Protein AF-A0A2V9LF03-F1 (afdb_monomer)

Nearest PDB structures (foldseek):
  6vfh-assembly1_A  TM=7.310E-01  e=3.476E-02  synthetic construct
  1na3-assembly1_A  TM=7.019E-01  e=3.476E-02  unidentified
  6y4l-assembly1_A  TM=7.994E-01  e=1.040E-01  Homo sapiens
  1na3-assembly2_B  TM=6.796E-01  e=5.657E-02  unidentified
  1hxi-assembly1_A  TM=6.621E-01  e=8.662E-02  Trypanosoma brucei

Mean predicted aligned error: 11.14 Å

Solvent-accessible surface area (backbone atoms only — not comparable to full-atom values): 5692 Å² total; per-residue (Å²): 132,87,79,94,81,74,84,84,71,69,82,71,76,79,79,87,52,73,70,58,55,52,52,49,51,50,52,48,52,52,51,51,55,47,51,53,50,54,36,54,50,46,42,71,78,39,75,82,46,61,67,49,48,54,51,48,23,52,50,28,42,77,72,68,38,50,68,59,18,46,52,54,39,49,58,50,35,74,77,40,74,83,41,58,71,52,54,50,52,48,58,73,67,50,135

pLDDT: mean 81.26, std 15.89, range [38.19, 95.44]

Foldseek 3Di:
DDDDDDPPPDPDPPDDDPVVVVVVVVVVVVVLVVLLVVLVVVCVVPVLPPVSLVVNLVSCVVVVNLVVNLVSLVVNCVVVVVPPVSVVVNVVSPD

Secondary structure (DSSP, 8-state):
-----------PPPPP-HHHHHHHHHHHHHHHHHHHHHHHHHHHH-TT-HHHHHHHHHHHHHTT-HHHHHHHHHHHHHH-TT-HHHHHHHHHH--

Sequence (95 aa):
MIGRFRGGLAPRPPVVGDATAKAFEAALRDLLGLAEREFEQCLRVAPDYEQAYLNLAQLEVALGHKDRARALLQEFHQRHPENKPVEEALRQLGP

Radius of gyration: 21.31 Å; Cα contacts (8 Å, |Δi|>4): 53; chains: 1; bounding box: 64×42×52 Å

Structure (mmCIF, N/CA/C/O backbone):
data_AF-A0A2V9LF03-F1
#
_entry.id   AF-A0A2V9LF03-F1
#
loop_
_atom_site.group_PDB
_atom_site.id
_atom_site.type_symbol
_atom_site.label_atom_id
_atom_site.label_alt_id
_atom_site.label_comp_id
_atom_site.label_asym_id
_atom_site.label_entity_id
_atom_site.label_seq_id
_atom_site.pdbx_PDB_ins_code
_atom_site.Cartn_x
_atom_site.Cartn_y
_atom_site.Cartn_z
_atom_site.occupancy
_atom_site.B_iso_or_equiv
_atom_site.auth_seq_id
_atom_site.auth_comp_id
_atom_site.auth_asym_id
_atom_site.auth_atom_id
_atom_site.pdbx_PDB_model_num
ATOM 1 N N . MET A 1 1 ? 48.312 17.059 37.037 1.00 38.19 1 MET A N 1
ATOM 2 C CA . MET A 1 1 ? 47.791 18.127 36.160 1.00 38.19 1 MET A CA 1
ATOM 3 C C . MET A 1 1 ? 46.631 17.543 35.366 1.00 38.19 1 MET A C 1
ATOM 5 O O . MET A 1 1 ? 46.864 16.528 34.735 1.00 38.19 1 MET A O 1
ATOM 9 N N . ILE A 1 2 ? 45.440 18.154 35.479 1.00 50.19 2 ILE A N 1
ATOM 10 C CA . ILE A 1 2 ? 44.268 18.132 34.567 1.00 50.19 2 ILE A CA 1
ATOM 11 C C . ILE A 1 2 ? 43.792 16.758 34.027 1.00 50.19 2 ILE A C 1
ATOM 13 O O . ILE A 1 2 ? 44.507 16.052 33.346 1.00 50.19 2 ILE A O 1
ATOM 17 N N . GLY A 1 3 ? 42.573 16.277 34.249 1.00 41.75 3 GLY A N 1
ATOM 18 C CA . GLY A 1 3 ? 41.311 16.995 34.379 1.00 41.75 3 GLY A CA 1
ATOM 19 C C . GLY A 1 3 ? 40.288 16.322 33.458 1.00 41.75 3 GLY A C 1
ATOM 20 O O . GLY A 1 3 ? 40.260 16.570 32.261 1.00 41.75 3 GLY A O 1
ATOM 21 N N . ARG A 1 4 ? 39.489 15.431 34.048 1.00 55.53 4 ARG A N 1
ATOM 22 C CA . ARG A 1 4 ? 38.212 14.858 33.587 1.00 55.53 4 ARG A CA 1
ATOM 23 C C . ARG A 1 4 ? 37.508 15.644 32.460 1.00 55.53 4 ARG A C 1
ATOM 25 O O . ARG A 1 4 ? 36.990 16.728 32.693 1.00 55.53 4 ARG A O 1
ATOM 32 N N . PHE A 1 5 ? 37.413 15.025 31.285 1.00 45.47 5 PHE A N 1
ATOM 33 C CA . PHE A 1 5 ? 36.608 15.403 30.112 1.00 45.47 5 PHE A CA 1
ATOM 34 C C . PHE A 1 5 ? 36.289 14.079 29.392 1.00 45.47 5 PHE A C 1
ATOM 36 O O . PHE A 1 5 ? 37.188 13.272 29.212 1.00 45.47 5 PHE A O 1
ATOM 43 N N . ARG A 1 6 ? 35.081 13.715 28.972 1.00 51.81 6 ARG A N 1
ATOM 44 C CA . ARG A 1 6 ? 33.781 14.378 28.888 1.00 51.81 6 ARG A CA 1
ATOM 45 C C . ARG A 1 6 ? 32.775 13.222 28.796 1.00 51.81 6 ARG A C 1
ATOM 47 O O . ARG A 1 6 ? 33.017 12.276 28.050 1.00 51.81 6 ARG A O 1
ATOM 54 N N . GLY A 1 7 ? 31.687 13.270 29.564 1.00 46.84 7 GLY A N 1
ATOM 55 C CA . GLY A 1 7 ? 30.614 12.288 29.440 1.00 46.84 7 GLY A CA 1
ATOM 56 C C . GLY A 1 7 ? 30.126 12.246 27.995 1.00 46.84 7 GLY A C 1
ATOM 57 O O . GLY A 1 7 ? 29.788 13.290 27.435 1.00 46.84 7 GLY A O 1
ATOM 58 N N . GLY A 1 8 ? 30.123 11.053 27.402 1.00 48.62 8 GLY A N 1
ATOM 59 C CA . GLY A 1 8 ? 29.430 10.775 26.154 1.00 48.62 8 GLY A CA 1
ATOM 60 C C . GLY A 1 8 ? 27.931 10.915 26.383 1.00 48.62 8 GLY A C 1
ATOM 61 O O . GLY A 1 8 ? 27.225 9.930 26.560 1.00 48.62 8 GLY A O 1
ATOM 62 N N . LEU A 1 9 ? 27.448 12.156 26.432 1.00 53.09 9 LEU A N 1
ATOM 63 C CA . LEU A 1 9 ? 26.064 12.441 26.113 1.00 53.09 9 LEU A CA 1
ATOM 64 C C . LEU A 1 9 ? 25.923 12.095 24.635 1.00 53.09 9 LEU A C 1
ATOM 66 O O . LEU A 1 9 ? 26.403 12.830 23.771 1.00 53.09 9 LEU A O 1
ATOM 70 N N . ALA A 1 10 ? 25.282 10.958 24.363 1.00 58.72 10 ALA A N 1
ATOM 71 C CA . ALA A 1 10 ? 24.593 10.756 23.100 1.00 58.72 10 ALA A CA 1
ATOM 72 C C . ALA A 1 10 ? 23.856 12.061 22.740 1.00 58.72 10 ALA A C 1
ATOM 74 O O . ALA A 1 10 ? 23.347 12.722 23.659 1.00 58.72 10 ALA A O 1
ATOM 75 N N . PRO A 1 11 ? 23.828 12.474 21.460 1.00 54.72 11 PRO A N 1
ATOM 76 C CA . PRO A 1 11 ? 23.109 13.676 21.069 1.00 54.72 11 PRO A CA 1
ATOM 77 C C . PRO A 1 11 ? 21.686 13.559 21.611 1.00 54.72 11 PRO A C 1
ATOM 79 O O . PRO A 1 11 ? 20.938 12.659 21.232 1.00 54.72 11 PRO A O 1
ATOM 82 N N . ARG A 1 12 ? 21.332 14.428 22.567 1.00 54.97 12 ARG A N 1
ATOM 83 C CA . ARG A 1 12 ? 19.940 14.554 22.988 1.00 54.97 12 ARG A CA 1
ATOM 84 C C . ARG A 1 12 ? 19.160 14.903 21.720 1.00 54.97 12 ARG A C 1
ATOM 86 O O . ARG A 1 12 ? 19.565 15.865 21.061 1.00 54.97 12 ARG A O 1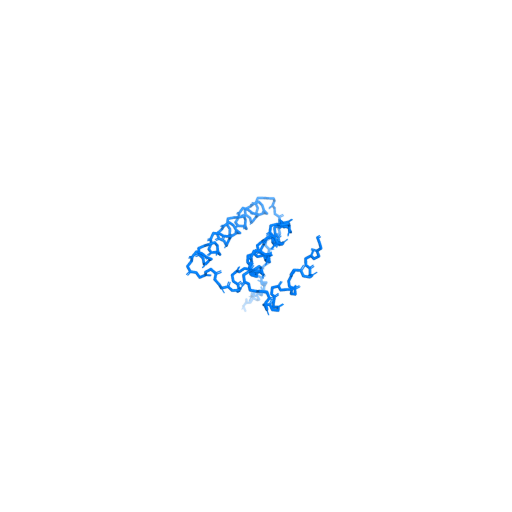
ATOM 93 N N . PRO A 1 13 ? 18.093 14.165 21.360 1.00 56.41 13 PRO A N 1
ATOM 94 C CA . PRO A 1 13 ? 17.216 14.628 20.297 1.00 56.41 13 PRO A CA 1
ATOM 95 C C . PRO A 1 13 ? 16.780 16.055 20.669 1.00 56.41 13 PRO A C 1
ATOM 97 O O . PRO A 1 13 ? 16.433 16.285 21.835 1.00 56.41 13 PRO A O 1
ATOM 100 N N . PRO A 1 14 ? 16.910 17.034 19.755 1.00 56.31 14 PRO A N 1
ATOM 101 C CA . PRO A 1 14 ? 16.592 18.418 20.068 1.00 56.31 14 PRO A CA 1
ATOM 102 C C . PRO A 1 14 ? 15.151 18.492 20.575 1.00 56.31 14 PRO A C 1
ATOM 104 O O . PRO A 1 14 ? 14.231 17.956 19.957 1.00 56.31 14 PRO A O 1
ATOM 107 N N . VAL A 1 15 ? 14.985 19.108 21.746 1.00 59.00 15 VAL A N 1
ATOM 108 C CA . VAL A 1 15 ? 13.679 19.306 22.375 1.00 59.00 15 VAL A CA 1
ATOM 109 C C . VAL A 1 15 ? 12.868 20.240 21.474 1.00 59.00 15 VAL A C 1
ATOM 111 O O . VAL A 1 15 ? 13.375 21.256 21.001 1.00 59.00 15 VAL A O 1
ATOM 114 N N . VAL A 1 16 ? 11.645 19.809 21.192 1.00 55.34 16 VAL A N 1
ATOM 115 C CA . VAL A 1 16 ? 10.747 20.243 20.118 1.00 55.34 16 VAL A CA 1
ATOM 116 C C . VAL A 1 16 ? 10.440 21.745 20.171 1.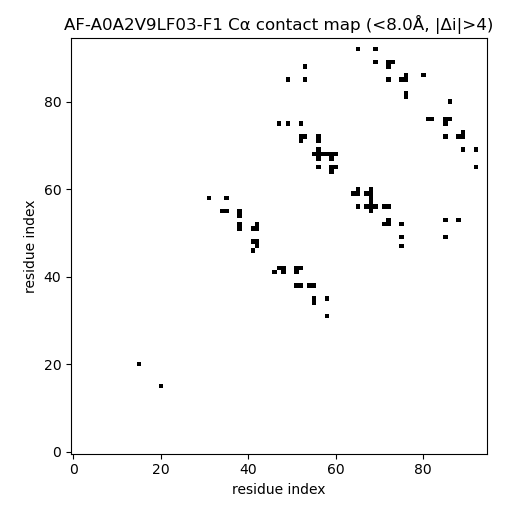00 55.34 16 VAL A C 1
ATOM 118 O O . VAL A 1 16 ? 10.044 22.262 21.212 1.00 55.34 16 VAL A O 1
ATOM 121 N N . GLY A 1 17 ? 10.574 22.423 19.029 1.00 54.44 17 GLY A N 1
ATOM 122 C CA . GLY A 1 17 ? 9.963 23.726 18.759 1.00 54.44 17 GLY A CA 1
ATOM 123 C C . GLY A 1 17 ? 9.164 23.648 17.455 1.00 54.44 17 GLY A C 1
ATOM 124 O O . GLY A 1 17 ? 9.564 22.939 16.534 1.00 54.44 17 GLY A O 1
ATOM 125 N N . ASP A 1 18 ? 8.046 24.366 17.364 1.00 57.94 18 ASP A N 1
ATOM 126 C CA . ASP A 1 18 ? 7.026 24.235 16.302 1.00 57.94 18 ASP A CA 1
ATOM 127 C C . ASP A 1 18 ? 7.569 24.273 14.856 1.00 57.94 18 ASP A C 1
ATOM 129 O O . ASP A 1 18 ? 7.010 23.656 13.948 1.00 57.94 18 ASP A O 1
ATOM 133 N N . ALA A 1 19 ? 8.697 24.951 14.626 1.00 58.00 19 ALA A N 1
ATOM 134 C CA . ALA A 1 19 ? 9.335 25.047 13.314 1.00 58.00 19 ALA A CA 1
ATOM 135 C C . ALA A 1 19 ? 9.930 23.715 12.811 1.00 58.00 19 ALA A C 1
ATOM 137 O O . ALA A 1 19 ? 9.884 23.449 11.609 1.00 58.00 19 ALA A O 1
ATOM 138 N N . THR A 1 20 ? 10.463 22.861 13.695 1.00 61.94 20 THR A N 1
ATOM 139 C CA . THR A 1 20 ? 10.998 21.546 13.297 1.00 61.94 20 THR A CA 1
ATOM 140 C C . THR A 1 20 ? 9.898 20.506 13.133 1.00 61.94 20 THR A C 1
ATOM 142 O O . THR A 1 20 ? 10.012 19.671 12.242 1.00 61.94 20 THR A O 1
ATOM 145 N N . ALA A 1 21 ? 8.812 20.592 13.908 1.00 66.31 21 ALA A N 1
ATOM 146 C CA . ALA A 1 21 ? 7.629 19.753 13.709 1.00 66.31 21 ALA A CA 1
ATOM 147 C C . ALA A 1 21 ? 7.007 20.001 12.326 1.00 66.31 21 ALA A C 1
ATOM 149 O O . ALA A 1 21 ? 6.807 19.059 11.567 1.00 66.31 21 ALA A O 1
ATOM 150 N N . LYS A 1 22 ? 6.833 21.271 11.937 1.00 72.31 22 LYS A N 1
ATOM 151 C CA . LYS A 1 22 ? 6.315 21.630 10.610 1.00 72.31 22 LYS A CA 1
ATOM 152 C C . LYS A 1 22 ? 7.250 21.220 9.466 1.00 72.31 22 LYS A C 1
ATOM 154 O O . LYS A 1 22 ? 6.785 20.770 8.423 1.00 72.31 22 LYS A O 1
ATOM 159 N N . ALA A 1 23 ? 8.566 21.371 9.639 1.00 76.25 23 ALA A N 1
ATOM 160 C CA . ALA A 1 23 ? 9.543 20.926 8.642 1.00 76.25 23 ALA A CA 1
ATOM 161 C C . ALA A 1 23 ? 9.548 19.395 8.486 1.00 76.25 23 ALA A C 1
ATOM 163 O O . ALA A 1 23 ? 9.643 18.887 7.371 1.00 76.25 23 ALA A O 1
ATOM 164 N N . PHE A 1 24 ? 9.400 18.666 9.594 1.00 76.62 24 PHE A N 1
ATOM 165 C CA . PHE A 1 24 ? 9.276 17.212 9.595 1.00 76.62 24 PHE A CA 1
ATOM 166 C C . PHE A 1 24 ? 7.964 16.749 8.947 1.00 76.62 24 PHE A C 1
ATOM 168 O O . PHE A 1 24 ? 7.990 15.860 8.103 1.00 76.62 24 PHE A O 1
ATOM 175 N N . GLU A 1 25 ? 6.834 17.391 9.253 1.00 77.25 25 GLU A N 1
ATOM 176 C CA . GLU A 1 25 ? 5.544 17.132 8.597 1.00 77.25 25 GLU A CA 1
ATOM 177 C C . GLU A 1 25 ? 5.597 17.384 7.088 1.00 77.25 25 GLU A C 1
ATOM 179 O O . GLU A 1 25 ? 5.084 16.579 6.314 1.00 77.25 25 GLU A O 1
ATOM 184 N N . ALA A 1 26 ? 6.235 18.475 6.655 1.00 74.50 26 ALA A N 1
ATOM 185 C CA . ALA A 1 26 ? 6.408 18.774 5.237 1.00 74.50 26 ALA A CA 1
ATOM 186 C C . ALA A 1 26 ? 7.261 17.705 4.537 1.00 74.50 26 ALA A C 1
ATOM 188 O O . ALA A 1 26 ? 6.862 17.197 3.492 1.00 74.50 26 ALA A O 1
ATOM 189 N N . ALA A 1 27 ? 8.382 17.306 5.146 1.00 79.56 27 ALA A N 1
ATOM 190 C CA . ALA A 1 27 ? 9.237 16.249 4.612 1.00 79.56 27 ALA A CA 1
ATOM 191 C C . ALA A 1 27 ? 8.506 14.900 4.534 1.00 79.56 27 ALA A C 1
ATOM 193 O O . ALA A 1 27 ? 8.631 14.191 3.538 1.00 79.56 27 ALA A O 1
ATOM 194 N N . LEU A 1 28 ? 7.708 14.555 5.550 1.00 82.25 28 LEU A N 1
ATOM 195 C CA . LEU A 1 28 ? 6.864 13.364 5.512 1.00 82.25 28 LEU A CA 1
ATOM 196 C C . LEU A 1 28 ? 5.848 13.449 4.376 1.00 82.25 28 LEU A C 1
ATOM 198 O O . LEU A 1 28 ? 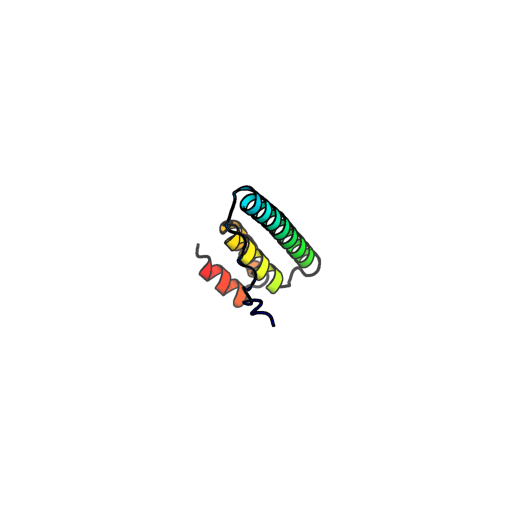5.710 12.495 3.623 1.00 82.25 28 LEU A O 1
ATOM 202 N N . ARG A 1 29 ? 5.177 14.590 4.204 1.00 80.88 29 ARG A N 1
ATOM 203 C CA . ARG A 1 29 ? 4.193 14.773 3.132 1.00 80.88 29 ARG A CA 1
ATOM 204 C C . ARG A 1 29 ? 4.809 14.581 1.746 1.00 80.88 29 ARG A C 1
ATOM 206 O O . ARG A 1 29 ? 4.215 13.899 0.914 1.00 80.88 29 ARG A O 1
ATOM 213 N N . ASP A 1 30 ? 6.001 15.128 1.525 1.00 83.81 30 ASP A N 1
ATOM 214 C CA . ASP A 1 30 ? 6.733 14.960 0.268 1.00 83.81 30 ASP A CA 1
ATOM 215 C C . ASP A 1 30 ? 7.156 13.500 0.048 1.00 83.81 30 ASP A C 1
ATOM 217 O O . ASP A 1 30 ? 6.976 12.964 -1.046 1.00 83.81 30 ASP A O 1
ATOM 221 N N . LEU A 1 31 ? 7.654 12.820 1.087 1.00 82.25 31 LEU A N 1
ATOM 222 C CA . LEU A 1 31 ? 8.031 11.403 1.014 1.00 82.25 31 LEU A CA 1
ATOM 223 C C . LEU A 1 31 ? 6.830 10.494 0.720 1.00 82.25 31 LEU A C 1
ATOM 225 O O . LEU A 1 31 ? 6.951 9.561 -0.071 1.00 82.25 31 LEU A O 1
ATOM 229 N N . LEU A 1 32 ? 5.675 10.775 1.324 1.00 83.75 32 LEU A N 1
ATOM 230 C CA . LEU A 1 32 ? 4.439 10.018 1.111 1.00 83.75 32 LEU A CA 1
ATOM 231 C C . LEU A 1 32 ? 3.938 10.200 -0.330 1.00 83.75 32 LEU A C 1
ATOM 233 O O . LEU A 1 32 ? 3.592 9.219 -0.983 1.00 83.75 32 LEU A O 1
ATOM 237 N N . GLY A 1 33 ? 3.995 11.427 -0.861 1.00 84.06 33 GLY A N 1
ATOM 238 C CA . GLY A 1 33 ? 3.645 11.702 -2.257 1.00 84.06 33 GLY A CA 1
ATOM 239 C C . GLY A 1 33 ? 4.611 11.072 -3.267 1.00 84.06 33 GLY A C 1
ATOM 240 O O . GLY A 1 33 ? 4.194 10.673 -4.353 1.00 84.06 33 GLY A O 1
ATOM 241 N N . LEU A 1 34 ? 5.898 10.950 -2.928 1.00 85.25 34 LEU A N 1
ATOM 242 C CA . LEU A 1 34 ? 6.855 10.192 -3.737 1.00 85.25 34 LEU A CA 1
ATOM 243 C C . LEU A 1 34 ? 6.537 8.695 -3.712 1.00 85.25 34 LEU A C 1
ATOM 245 O O . LEU A 1 34 ? 6.513 8.074 -4.769 1.00 85.25 34 LEU A O 1
ATOM 249 N N . ALA A 1 35 ? 6.249 8.129 -2.538 1.00 83.62 35 ALA A N 1
ATOM 250 C CA . ALA A 1 35 ? 5.914 6.715 -2.405 1.00 83.62 35 ALA A CA 1
ATOM 251 C C . ALA A 1 35 ? 4.665 6.341 -3.221 1.00 83.62 35 ALA A C 1
ATOM 253 O O . ALA A 1 35 ? 4.709 5.368 -3.968 1.00 83.62 35 ALA A O 1
ATOM 254 N N . GLU A 1 36 ? 3.595 7.140 -3.144 1.00 82.31 36 GLU A N 1
ATOM 255 C CA . GLU A 1 36 ? 2.379 6.951 -3.952 1.00 82.31 36 GLU A CA 1
ATOM 256 C C . GLU A 1 36 ? 2.722 6.900 -5.449 1.00 82.31 36 GLU A C 1
ATOM 258 O O . GLU A 1 36 ? 2.408 5.923 -6.128 1.00 82.31 36 GLU A O 1
ATOM 263 N N . ARG A 1 37 ? 3.482 7.887 -5.944 1.00 87.44 37 ARG A N 1
ATOM 264 C CA . ARG A 1 37 ? 3.903 7.943 -7.352 1.00 87.44 37 ARG A CA 1
ATOM 265 C C . ARG A 1 37 ? 4.741 6.743 -7.764 1.00 87.44 37 ARG A C 1
ATOM 267 O O . ARG A 1 37 ? 4.506 6.205 -8.840 1.00 87.44 37 ARG A O 1
ATOM 274 N N . GLU A 1 38 ? 5.722 6.341 -6.959 1.00 85.94 38 GLU A N 1
ATOM 275 C CA . GLU A 1 38 ? 6.588 5.193 -7.258 1.00 85.94 38 GLU A CA 1
ATOM 276 C C . GLU A 1 38 ? 5.782 3.893 -7.340 1.00 85.94 38 GLU A C 1
ATOM 278 O O . GLU A 1 38 ? 5.967 3.107 -8.274 1.00 85.94 38 GLU A O 1
ATOM 283 N N . PHE A 1 39 ? 4.826 3.690 -6.428 1.00 85.69 39 PHE A N 1
ATOM 284 C CA . PHE A 1 39 ? 3.928 2.543 -6.506 1.00 85.69 39 PHE A CA 1
ATOM 285 C C . PHE A 1 39 ? 3.037 2.611 -7.743 1.00 85.69 39 PHE A C 1
ATOM 287 O O . PHE A 1 39 ? 2.958 1.623 -8.465 1.00 85.69 39 PHE A O 1
ATOM 294 N N . GLU A 1 40 ? 2.456 3.764 -8.079 1.00 84.00 40 GLU A N 1
ATOM 295 C CA . GLU A 1 40 ? 1.710 3.931 -9.333 1.00 84.00 40 GLU A CA 1
ATOM 296 C C . GLU A 1 40 ? 2.570 3.615 -10.567 1.00 84.00 40 GLU A C 1
ATOM 298 O O . GLU A 1 40 ? 2.100 2.976 -11.511 1.00 84.00 40 GLU A O 1
ATOM 303 N N . GLN A 1 41 ? 3.850 4.010 -10.581 1.00 88.12 41 GLN A N 1
ATOM 304 C CA . GLN A 1 41 ? 4.753 3.634 -11.670 1.00 88.12 41 GLN A CA 1
ATOM 305 C C . GLN A 1 41 ? 4.960 2.124 -11.726 1.00 88.12 41 GLN A C 1
ATOM 307 O O . GLN A 1 41 ? 4.901 1.544 -12.811 1.00 88.12 41 GLN A O 1
ATOM 312 N N . CYS A 1 42 ? 5.169 1.499 -10.568 1.00 86.31 42 CYS A N 1
ATOM 313 C CA . CYS A 1 42 ? 5.321 0.058 -10.449 1.00 86.31 42 CYS A CA 1
ATOM 314 C C . CYS A 1 42 ? 4.093 -0.666 -11.010 1.00 86.31 42 CYS A C 1
ATOM 316 O O . CYS A 1 42 ? 4.247 -1.573 -11.821 1.00 86.31 42 CYS A O 1
ATOM 318 N N . LEU A 1 43 ? 2.887 -0.191 -10.691 1.00 85.56 43 LEU A N 1
ATOM 319 C CA . LEU A 1 43 ? 1.634 -0.747 -11.200 1.00 85.56 43 LEU A CA 1
ATOM 320 C C . LEU A 1 43 ? 1.463 -0.572 -12.715 1.00 85.56 43 LEU A C 1
ATOM 322 O O . LEU A 1 43 ? 0.881 -1.434 -13.367 1.00 85.56 43 LEU A O 1
ATOM 326 N N . ARG A 1 44 ? 2.004 0.497 -13.312 1.00 87.88 44 ARG A N 1
ATOM 327 C CA . ARG A 1 44 ? 2.008 0.654 -14.780 1.00 87.88 44 ARG A CA 1
ATOM 328 C C . ARG A 1 44 ? 2.943 -0.330 -15.478 1.00 87.88 44 ARG A C 1
ATOM 330 O O . ARG A 1 44 ? 2.637 -0.768 -16.582 1.00 87.88 44 ARG A O 1
ATOM 337 N N . VAL A 1 45 ? 4.092 -0.632 -14.874 1.00 89.94 45 VAL A N 1
ATOM 338 C CA . VAL A 1 45 ? 5.101 -1.536 -15.456 1.00 89.94 45 VAL A CA 1
ATOM 339 C C . VAL A 1 45 ? 4.752 -3.001 -15.186 1.00 89.94 45 VAL A C 1
ATOM 341 O O . VAL A 1 45 ? 4.948 -3.852 -16.050 1.00 89.94 45 VAL A O 1
ATOM 344 N N . ALA A 1 46 ? 4.224 -3.290 -14.000 1.00 85.69 46 ALA A N 1
ATOM 345 C CA . ALA A 1 46 ? 3.880 -4.618 -13.522 1.00 85.69 46 ALA A CA 1
ATOM 346 C C . ALA A 1 46 ? 2.477 -4.595 -12.878 1.00 85.69 46 ALA A C 1
ATOM 348 O O . ALA A 1 46 ? 2.352 -4.591 -11.651 1.00 85.69 46 ALA A O 1
ATOM 349 N N . PRO A 1 47 ? 1.405 -4.598 -13.692 1.00 86.31 47 PRO A N 1
ATOM 350 C CA . PRO A 1 47 ? 0.024 -4.490 -13.208 1.00 86.31 47 PRO A CA 1
ATOM 351 C C . PRO A 1 47 ? -0.447 -5.689 -12.377 1.00 86.31 47 PRO A C 1
ATOM 353 O O . PRO A 1 47 ? -1.470 -5.591 -11.702 1.00 86.31 47 PRO A O 1
ATOM 356 N N . ASP A 1 48 ? 0.296 -6.796 -12.395 1.00 87.75 48 ASP A N 1
ATOM 357 C CA . ASP A 1 48 ? 0.019 -8.005 -11.611 1.00 87.75 48 ASP A CA 1
ATOM 358 C C . ASP A 1 48 ? 0.960 -8.158 -10.404 1.00 87.75 48 ASP A C 1
ATOM 360 O O . ASP A 1 48 ? 1.023 -9.212 -9.771 1.00 87.75 48 ASP A O 1
ATOM 364 N N . TYR A 1 49 ? 1.710 -7.108 -10.056 1.00 90.69 49 TYR A N 1
ATOM 365 C CA . TYR A 1 49 ? 2.619 -7.147 -8.918 1.00 90.69 49 TYR A CA 1
ATOM 366 C C . TYR A 1 49 ? 1.888 -6.905 -7.591 1.00 90.69 49 TYR A C 1
ATOM 368 O O . TYR A 1 49 ? 1.764 -5.779 -7.111 1.00 90.69 49 TYR A O 1
ATOM 376 N N . GLU A 1 50 ? 1.444 -8.003 -6.978 1.00 92.25 50 GLU A N 1
ATOM 377 C CA . GLU A 1 50 ? 0.722 -8.057 -5.696 1.00 92.25 50 GLU A CA 1
ATOM 378 C C . GLU A 1 50 ? 1.321 -7.145 -4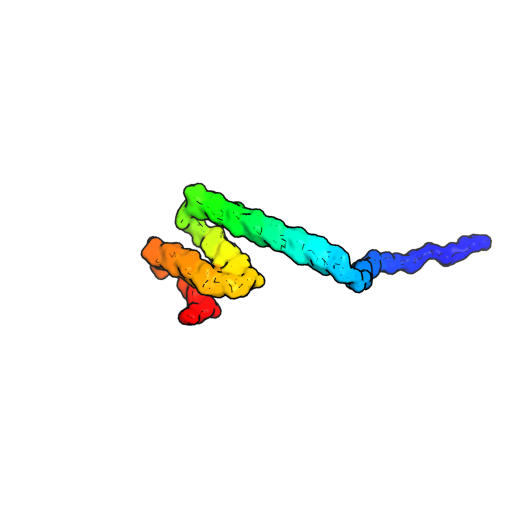.610 1.00 92.25 50 GLU A C 1
ATOM 380 O O . GLU A 1 50 ? 0.607 -6.374 -3.965 1.00 92.25 50 GLU A O 1
ATOM 385 N N . GLN A 1 51 ? 2.642 -7.197 -4.412 1.00 90.00 51 GLN A N 1
ATOM 386 C CA . GLN A 1 51 ? 3.295 -6.464 -3.326 1.00 90.00 51 GLN A CA 1
ATOM 387 C C . GLN A 1 51 ? 3.180 -4.943 -3.481 1.00 90.00 51 GLN A C 1
ATOM 389 O O . GLN A 1 51 ? 3.096 -4.246 -2.472 1.00 90.00 51 GLN A O 1
ATOM 394 N N . ALA A 1 52 ? 3.138 -4.409 -4.707 1.00 90.56 52 ALA A N 1
ATOM 395 C CA . ALA A 1 52 ? 2.912 -2.977 -4.904 1.00 90.56 52 ALA A CA 1
ATOM 396 C C . ALA A 1 52 ? 1.502 -2.561 -4.470 1.00 90.56 52 ALA A C 1
ATOM 398 O O . ALA A 1 52 ? 1.362 -1.532 -3.812 1.00 90.56 52 ALA A O 1
ATOM 399 N N . TYR A 1 53 ? 0.481 -3.379 -4.747 1.00 93.19 53 TYR A N 1
ATOM 400 C CA . TYR A 1 53 ? -0.883 -3.123 -4.274 1.00 93.19 53 TYR A CA 1
ATOM 401 C C . TYR A 1 53 ? -0.977 -3.167 -2.748 1.00 93.19 53 TYR A C 1
ATOM 403 O O . TYR A 1 53 ? -1.561 -2.269 -2.145 1.00 93.19 53 TYR A O 1
ATOM 411 N N . LEU A 1 54 ? -0.368 -4.171 -2.108 1.00 93.88 54 LEU A N 1
ATOM 412 C CA . LEU A 1 54 ? -0.356 -4.287 -0.645 1.00 93.88 54 LEU A CA 1
ATOM 413 C C . LEU A 1 54 ? 0.370 -3.116 0.024 1.00 93.88 54 LEU A C 1
ATOM 415 O O . LEU A 1 54 ? -0.120 -2.578 1.017 1.00 93.88 54 LEU A O 1
ATOM 419 N N . ASN A 1 55 ? 1.516 -2.706 -0.519 1.00 91.88 55 ASN A N 1
ATOM 420 C CA . ASN A 1 55 ? 2.302 -1.608 0.038 1.00 91.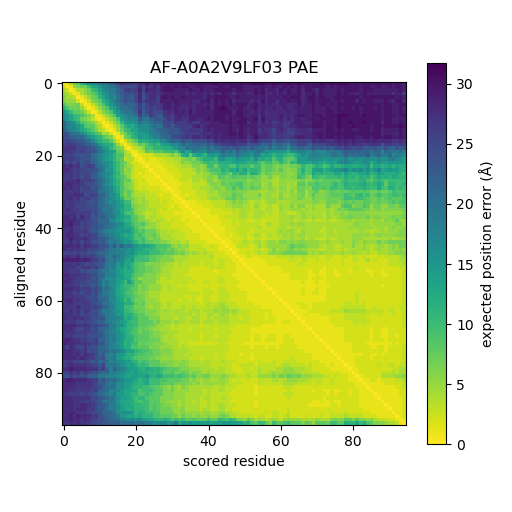88 55 ASN A CA 1
ATOM 421 C C . ASN A 1 55 ? 1.607 -0.255 -0.156 1.00 91.88 55 ASN A C 1
ATOM 423 O O . ASN A 1 55 ? 1.572 0.547 0.777 1.00 91.88 55 ASN A O 1
ATOM 427 N N . LEU A 1 56 ? 1.003 -0.017 -1.324 1.00 92.38 56 LEU A N 1
ATOM 428 C CA . LEU A 1 56 ? 0.232 1.199 -1.571 1.00 92.38 56 LEU A CA 1
ATOM 429 C C . LEU A 1 56 ? -1.025 1.250 -0.692 1.00 92.38 56 LEU A C 1
ATOM 431 O O . LEU A 1 56 ? -1.323 2.282 -0.103 1.00 92.38 56 LEU A O 1
ATOM 435 N N . ALA A 1 57 ? -1.721 0.127 -0.510 1.00 93.62 57 ALA A N 1
ATOM 436 C CA . ALA A 1 57 ? -2.859 0.061 0.400 1.00 93.62 57 ALA A CA 1
ATOM 437 C C . ALA A 1 57 ? -2.458 0.339 1.859 1.00 93.62 57 ALA A C 1
ATOM 439 O O . ALA A 1 57 ? -3.151 1.077 2.555 1.00 93.62 57 ALA A O 1
ATOM 440 N N . GLN A 1 58 ? -1.325 -0.194 2.329 1.00 92.00 58 GLN A N 1
ATOM 441 C CA . GLN A 1 58 ? -0.803 0.115 3.667 1.00 92.00 58 GLN A CA 1
ATOM 442 C C . GLN A 1 58 ? -0.449 1.598 3.822 1.00 92.00 58 GLN A C 1
ATOM 444 O O . GLN A 1 58 ? -0.742 2.191 4.862 1.00 92.00 58 GLN A O 1
ATOM 449 N N . LEU A 1 59 ? 0.140 2.204 2.789 1.00 91.38 59 LEU A N 1
ATOM 450 C CA . LEU A 1 59 ? 0.424 3.635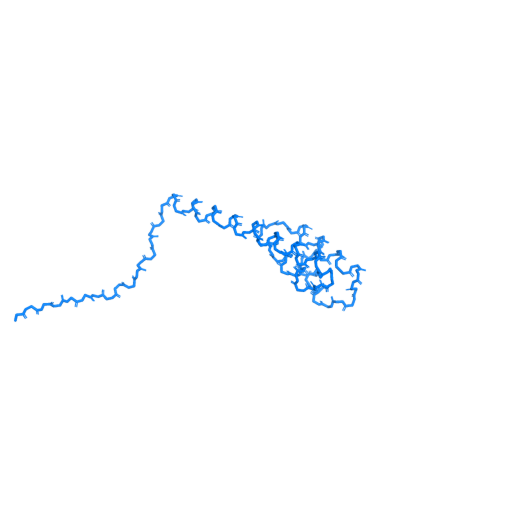 2.750 1.00 91.38 59 LEU A CA 1
ATOM 451 C C . LEU A 1 59 ? -0.867 4.461 2.861 1.00 91.38 59 LEU A C 1
ATOM 453 O O . LEU A 1 59 ? -0.959 5.335 3.720 1.00 91.38 59 LEU A O 1
ATOM 457 N N . GLU A 1 60 ? -1.889 4.139 2.066 1.00 91.88 60 GLU A N 1
ATOM 458 C CA . GLU A 1 60 ? -3.196 4.807 2.112 1.00 91.88 60 GLU A CA 1
ATOM 459 C C . GLU A 1 60 ? -3.870 4.662 3.488 1.00 91.88 60 GLU A C 1
ATOM 461 O O . GLU A 1 60 ? -4.441 5.622 4.004 1.00 91.88 60 GLU A O 1
ATOM 466 N N . VAL A 1 61 ? -3.753 3.502 4.144 1.00 92.25 61 VAL A N 1
ATOM 467 C CA . VAL A 1 61 ? -4.232 3.320 5.527 1.00 92.25 61 VAL A CA 1
ATOM 468 C C . VAL A 1 61 ? -3.483 4.224 6.500 1.00 92.25 61 VAL A C 1
ATOM 470 O O . VAL A 1 61 ? -4.118 4.860 7.341 1.00 92.25 61 VAL A O 1
ATOM 473 N N . ALA A 1 62 ? -2.155 4.313 6.390 1.00 87.56 62 ALA A N 1
ATOM 474 C CA . ALA A 1 62 ? -1.342 5.182 7.242 1.00 87.56 62 ALA A CA 1
ATOM 475 C C . ALA A 1 62 ? -1.677 6.672 7.045 1.00 87.56 62 ALA A C 1
ATOM 477 O O . ALA A 1 62 ? -1.572 7.460 7.984 1.00 87.56 62 ALA A O 1
ATOM 478 N N . LEU A 1 63 ? -2.134 7.041 5.846 1.00 86.62 63 LEU A N 1
ATOM 479 C CA . LEU A 1 63 ? -2.645 8.370 5.501 1.00 86.62 63 LEU A CA 1
ATOM 480 C C . LEU A 1 63 ? -4.094 8.616 5.962 1.00 86.62 63 LEU A C 1
ATOM 482 O O . LEU A 1 63 ? -4.591 9.735 5.857 1.00 86.62 63 LEU A O 1
ATOM 486 N N . GLY A 1 64 ? -4.781 7.594 6.480 1.00 90.38 64 GLY A N 1
ATOM 487 C CA . GLY A 1 64 ? -6.191 7.658 6.873 1.00 90.38 64 GLY A CA 1
ATOM 488 C C . GLY A 1 64 ? -7.176 7.476 5.713 1.00 90.38 64 GLY A C 1
ATOM 489 O O . GLY A 1 64 ? -8.387 7.519 5.921 1.00 90.38 64 GLY A O 1
ATOM 490 N N . HIS A 1 65 ? -6.694 7.216 4.499 1.00 93.00 65 HIS A N 1
ATOM 491 C CA . HIS A 1 65 ? -7.497 6.988 3.297 1.00 93.00 65 HIS A CA 1
ATOM 492 C C . HIS A 1 65 ? -7.908 5.517 3.152 1.00 93.00 65 HIS A C 1
ATOM 494 O O . HIS A 1 65 ? -7.656 4.852 2.144 1.00 93.00 65 HIS A O 1
ATOM 500 N N . LYS A 1 66 ? -8.572 4.985 4.176 1.00 93.50 66 LYS A N 1
ATOM 501 C CA . LYS A 1 66 ? -8.940 3.566 4.235 1.00 93.50 66 LYS A CA 1
ATOM 502 C C . LYS A 1 66 ? -9.799 3.110 3.043 1.00 93.50 66 LYS A C 1
ATOM 504 O O . LYS A 1 66 ? -9.612 2.001 2.544 1.00 93.50 66 LYS A O 1
ATOM 509 N N . ASP A 1 67 ? -10.675 3.982 2.546 1.00 94.06 67 ASP A N 1
ATOM 510 C CA . ASP A 1 67 ? -11.530 3.703 1.385 1.00 94.06 67 ASP A CA 1
ATOM 511 C C . ASP A 1 67 ? -10.716 3.520 0.098 1.00 94.06 67 ASP A C 1
ATOM 513 O O . ASP A 1 67 ? -10.987 2.612 -0.690 1.00 94.06 67 ASP A O 1
ATOM 517 N N . ARG A 1 68 ? -9.669 4.337 -0.097 1.00 93.19 68 ARG A N 1
ATOM 518 C CA . ARG A 1 68 ? -8.755 4.204 -1.241 1.00 93.19 68 ARG A CA 1
ATOM 519 C C . ARG A 1 68 ? -7.950 2.916 -1.159 1.00 93.19 68 ARG A C 1
ATOM 521 O O . ARG A 1 68 ? -7.869 2.196 -2.152 1.00 93.19 68 ARG A O 1
ATOM 528 N N . ALA A 1 69 ? -7.423 2.594 0.024 1.00 95.00 69 ALA A N 1
ATOM 529 C CA . ALA A 1 69 ? -6.712 1.339 0.260 1.00 95.00 69 ALA A CA 1
ATOM 530 C C . ALA A 1 69 ? -7.573 0.125 -0.122 1.00 95.00 69 ALA A C 1
ATOM 532 O O . ALA A 1 69 ? -7.116 -0.787 -0.811 1.00 95.00 69 ALA A O 1
ATOM 533 N N . ARG A 1 70 ? -8.850 0.139 0.281 1.00 95.44 70 ARG A N 1
ATOM 534 C CA . ARG A 1 70 ? -9.811 -0.918 -0.041 1.00 95.44 70 ARG A CA 1
ATOM 535 C C . ARG A 1 70 ? -10.087 -0.996 -1.540 1.00 95.44 70 ARG A C 1
ATOM 537 O O . ARG A 1 70 ? -10.045 -2.094 -2.084 1.00 95.44 70 ARG A O 1
ATOM 544 N N . ALA A 1 71 ? -10.321 0.134 -2.207 1.00 94.44 71 ALA A N 1
ATOM 545 C CA . ALA A 1 71 ? -10.578 0.170 -3.647 1.00 94.44 71 ALA A CA 1
ATOM 546 C C . ALA A 1 71 ? -9.411 -0.420 -4.462 1.00 94.44 71 ALA A C 1
ATOM 548 O O . ALA A 1 71 ? -9.636 -1.251 -5.341 1.00 94.44 71 ALA A O 1
ATOM 549 N N . LEU A 1 72 ? -8.171 -0.065 -4.110 1.00 93.06 72 LEU A N 1
ATOM 550 C CA . LEU A 1 72 ? -6.950 -0.607 -4.719 1.00 93.06 72 LEU A CA 1
ATOM 551 C C . LEU A 1 72 ? -6.873 -2.133 -4.612 1.00 93.06 72 LEU A C 1
ATOM 553 O O . LEU A 1 72 ? -6.641 -2.829 -5.600 1.00 93.06 72 LEU A O 1
ATOM 557 N N . LEU A 1 73 ? -7.094 -2.663 -3.409 1.00 94.94 73 LEU A N 1
ATOM 558 C CA . LEU A 1 73 ? -7.049 -4.104 -3.172 1.00 94.94 73 LEU A CA 1
ATOM 559 C C . LEU A 1 73 ? -8.225 -4.837 -3.827 1.00 94.94 73 LEU A C 1
ATOM 561 O O . LEU A 1 73 ? -8.056 -5.957 -4.301 1.00 94.94 73 LEU A O 1
ATOM 565 N N . GLN A 1 74 ? -9.404 -4.215 -3.900 1.00 95.06 74 GLN A N 1
ATOM 566 C CA . GLN A 1 74 ? -10.558 -4.774 -4.607 1.00 95.06 74 GLN A CA 1
ATOM 567 C C . GLN A 1 74 ? -10.302 -4.885 -6.109 1.00 95.06 74 GLN A C 1
ATOM 569 O O . GLN A 1 74 ? -10.662 -5.897 -6.705 1.00 95.06 74 GLN A O 1
ATOM 574 N N . GLU A 1 75 ? -9.675 -3.881 -6.720 1.00 92.62 75 GLU A N 1
ATOM 575 C CA . GLU A 1 75 ? -9.326 -3.913 -8.140 1.00 92.62 75 GLU A CA 1
ATOM 576 C C . GLU A 1 75 ? -8.357 -5.060 -8.456 1.00 92.62 75 GLU A C 1
ATOM 578 O O . GLU A 1 75 ? -8.540 -5.789 -9.434 1.00 92.62 75 GLU A O 1
ATOM 583 N N . PHE A 1 76 ? -7.349 -5.259 -7.604 1.00 94.06 76 PHE A N 1
ATOM 584 C CA . PHE A 1 76 ? -6.424 -6.376 -7.752 1.00 94.06 76 PHE A CA 1
ATOM 585 C C . PHE A 1 76 ? -7.117 -7.725 -7.530 1.00 94.06 76 PHE A C 1
ATOM 587 O O . PHE A 1 76 ? -6.959 -8.639 -8.336 1.00 94.06 76 PHE A O 1
ATOM 594 N N . HIS A 1 77 ? -7.935 -7.846 -6.482 1.00 94.75 77 HIS A N 1
ATOM 595 C CA . H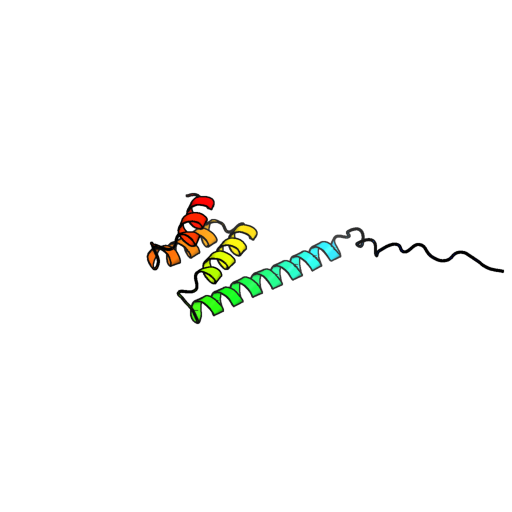IS A 1 77 ? -8.650 -9.083 -6.162 1.00 94.75 77 HIS A CA 1
ATOM 596 C C . HIS A 1 77 ? -9.655 -9.493 -7.248 1.00 94.75 77 HIS A C 1
ATOM 598 O O . HIS A 1 77 ? -9.855 -10.680 -7.477 1.00 94.75 77 HIS A O 1
ATOM 604 N N . GLN A 1 78 ? -10.262 -8.540 -7.962 1.00 93.56 78 GLN A N 1
ATOM 605 C CA . GLN A 1 78 ? -11.126 -8.852 -9.109 1.00 93.56 78 GLN A CA 1
ATOM 606 C C . GLN A 1 78 ? -10.371 -9.560 -10.241 1.00 93.56 78 GLN A C 1
ATOM 608 O O . GLN A 1 78 ? -10.962 -10.367 -10.956 1.00 93.56 78 GLN A O 1
ATOM 613 N N . ARG A 1 79 ? -9.080 -9.255 -10.407 1.00 92.69 79 ARG A N 1
ATOM 614 C CA . ARG A 1 79 ? -8.207 -9.873 -11.415 1.00 92.69 79 ARG A CA 1
ATOM 615 C C . ARG A 1 79 ? -7.545 -11.152 -10.904 1.00 92.69 79 ARG A C 1
ATOM 617 O O . ARG A 1 79 ? -7.346 -12.070 -11.691 1.00 92.69 79 ARG A O 1
ATOM 624 N N . HIS A 1 80 ? -7.267 -11.209 -9.601 1.00 91.88 80 HIS A N 1
ATOM 625 C CA . HIS A 1 80 ? -6.566 -12.300 -8.916 1.00 91.88 80 HIS A CA 1
ATOM 626 C C . HIS A 1 80 ? -7.361 -12.782 -7.687 1.00 91.88 80 HIS A C 1
ATOM 628 O O . HIS A 1 80 ? -6.936 -12.565 -6.544 1.00 91.88 80 HIS A O 1
ATOM 634 N N . PRO A 1 81 ? -8.544 -13.396 -7.880 1.00 92.38 81 PRO A N 1
ATOM 635 C CA . PRO A 1 81 ? -9.424 -13.800 -6.781 1.00 92.38 81 PRO A CA 1
ATOM 636 C C . PRO A 1 81 ? -8.818 -14.878 -5.869 1.00 92.38 81 PRO A C 1
ATOM 638 O O . PRO A 1 81 ? -9.219 -15.017 -4.718 1.00 92.38 81 PRO A O 1
ATOM 641 N N . GLU A 1 82 ? -7.835 -15.635 -6.350 1.00 93.38 82 GLU A N 1
ATOM 642 C CA . GLU A 1 82 ? -7.101 -16.653 -5.597 1.00 93.38 82 GLU A CA 1
ATOM 643 C C . GLU A 1 82 ? -6.011 -16.076 -4.679 1.00 93.38 82 GLU A C 1
ATOM 645 O O . GLU A 1 82 ? -5.395 -16.811 -3.895 1.00 93.38 82 GLU A O 1
ATOM 650 N N . ASN A 1 83 ? -5.740 -14.770 -4.778 1.00 93.81 83 ASN A N 1
ATOM 651 C CA . ASN A 1 83 ? -4.659 -14.123 -4.055 1.00 93.81 83 ASN A CA 1
ATOM 652 C C . ASN A 1 83 ? -4.996 -13.960 -2.563 1.00 93.81 83 ASN A C 1
ATOM 654 O O . ASN A 1 83 ? -5.619 -12.983 -2.137 1.00 93.81 83 ASN A O 1
ATOM 658 N N . LYS A 1 84 ? -4.550 -14.929 -1.755 1.00 94.62 84 LYS A N 1
ATOM 659 C CA . LYS A 1 84 ? -4.785 -14.953 -0.302 1.00 94.62 84 LYS A CA 1
ATOM 660 C C . LYS A 1 84 ? -4.244 -13.720 0.435 1.00 94.62 84 LYS A C 1
ATOM 662 O O . LYS A 1 84 ? -4.954 -13.238 1.315 1.00 94.62 84 LYS A O 1
ATOM 667 N N . PRO A 1 85 ? -3.032 -13.202 0.134 1.00 94.44 85 PRO A N 1
ATOM 668 C CA . PRO A 1 85 ? -2.543 -11.979 0.771 1.00 94.44 85 PRO A CA 1
ATOM 669 C C . PRO A 1 85 ? -3.493 -10.787 0.617 1.00 94.44 85 PRO A C 1
ATOM 671 O O . PRO A 1 85 ? -3.797 -10.111 1.600 1.00 94.44 85 PRO A O 1
ATOM 674 N N . VAL A 1 86 ? -4.007 -10.551 -0.592 1.00 94.56 86 VAL A N 1
ATOM 675 C CA . VAL A 1 86 ? -4.934 -9.441 -0.852 1.00 94.56 86 VAL A CA 1
ATOM 676 C C . VAL A 1 86 ? -6.308 -9.686 -0.232 1.00 94.56 86 VAL A C 1
ATOM 678 O O . VAL A 1 86 ? -6.889 -8.761 0.338 1.00 94.56 86 VAL A O 1
ATOM 681 N N . GLU A 1 87 ? -6.814 -10.921 -0.273 1.00 94.81 87 GLU A N 1
ATOM 682 C CA . GLU A 1 87 ? -8.064 -11.294 0.403 1.00 94.81 87 GLU A CA 1
ATOM 683 C C . GLU A 1 87 ? -7.993 -11.007 1.914 1.00 94.81 87 GLU A C 1
ATOM 685 O O . GLU A 1 87 ? -8.907 -10.419 2.499 1.00 94.81 87 GLU A O 1
ATOM 690 N N . GLU A 1 88 ? -6.884 -11.382 2.550 1.00 95.38 88 GLU A N 1
ATOM 691 C CA . GLU A 1 88 ? -6.658 -11.151 3.973 1.00 95.38 88 GLU A CA 1
ATOM 692 C C . GLU A 1 88 ? -6.533 -9.655 4.293 1.00 95.38 88 GLU A C 1
ATOM 694 O O . GLU A 1 88 ? -7.147 -9.173 5.246 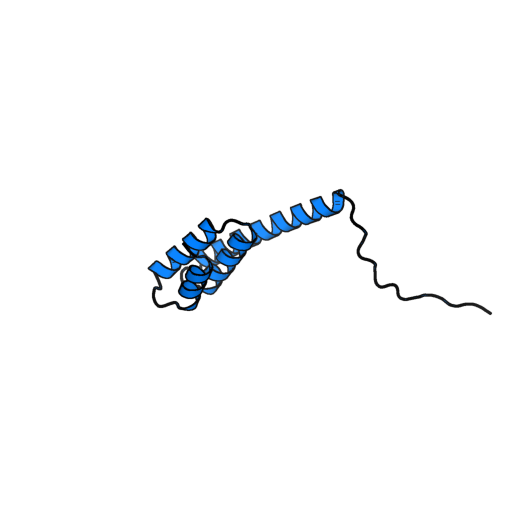1.00 95.38 88 GLU A O 1
ATOM 699 N N . ALA A 1 89 ? -5.829 -8.886 3.460 1.00 94.12 89 ALA A N 1
ATOM 700 C CA . ALA A 1 89 ? -5.752 -7.437 3.614 1.00 94.12 89 ALA A CA 1
ATOM 701 C C . ALA A 1 89 ? -7.141 -6.770 3.506 1.00 94.12 89 ALA A C 1
ATOM 703 O O . ALA A 1 89 ? -7.490 -5.923 4.330 1.00 94.12 89 ALA A O 1
ATOM 704 N N . LEU A 1 90 ? -7.990 -7.197 2.563 1.00 95.31 90 LEU A N 1
ATOM 705 C CA . LEU A 1 90 ? -9.375 -6.719 2.449 1.00 95.31 90 LEU A CA 1
ATOM 706 C C . LEU A 1 90 ? -10.224 -7.058 3.679 1.00 95.31 90 LEU A C 1
ATOM 708 O O . LEU A 1 90 ? -11.053 -6.246 4.101 1.00 95.31 90 LEU A O 1
ATOM 712 N N . ARG A 1 91 ? -10.017 -8.240 4.267 1.00 95.19 91 ARG A N 1
ATOM 713 C CA . ARG A 1 91 ? -10.688 -8.659 5.504 1.00 95.19 91 ARG A CA 1
ATOM 714 C C . ARG A 1 91 ? -10.289 -7.773 6.682 1.00 95.19 91 ARG A C 1
ATOM 716 O O . ARG A 1 91 ? -11.165 -7.357 7.437 1.00 95.19 91 ARG A O 1
ATOM 723 N N . GLN A 1 92 ? -9.005 -7.440 6.808 1.00 93.69 92 GLN A N 1
ATOM 724 C CA . GLN A 1 92 ? -8.493 -6.555 7.863 1.00 93.69 92 GLN A CA 1
ATOM 725 C C . GLN A 1 92 ? -9.007 -5.120 7.733 1.00 93.69 92 GLN A C 1
ATOM 727 O O . GLN A 1 92 ? -9.270 -4.459 8.739 1.00 93.69 92 GLN A O 1
ATOM 732 N N . LEU A 1 93 ? -9.197 -4.639 6.503 1.00 91.31 93 LEU A N 1
ATOM 733 C CA . LEU A 1 93 ? -9.817 -3.337 6.274 1.00 91.31 93 LEU A CA 1
ATOM 734 C C . LEU A 1 93 ? -11.296 -3.330 6.678 1.00 91.31 93 LEU A C 1
ATOM 736 O O . LEU A 1 93 ? -11.799 -2.286 7.084 1.00 91.31 93 LEU A O 1
ATOM 740 N N . GLY A 1 94 ? -11.982 -4.471 6.662 1.00 87.31 94 GLY A N 1
ATOM 741 C CA . GLY A 1 94 ? -13.418 -4.516 6.930 1.00 87.31 94 GLY A CA 1
ATOM 742 C C . GLY A 1 94 ? -14.234 -3.807 5.837 1.00 87.31 94 GLY A C 1
ATOM 743 O O . GLY A 1 94 ? -13.648 -3.279 4.887 1.00 87.31 94 GLY A O 1
ATOM 744 N N . PRO A 1 95 ? -15.575 -3.874 5.914 1.00 7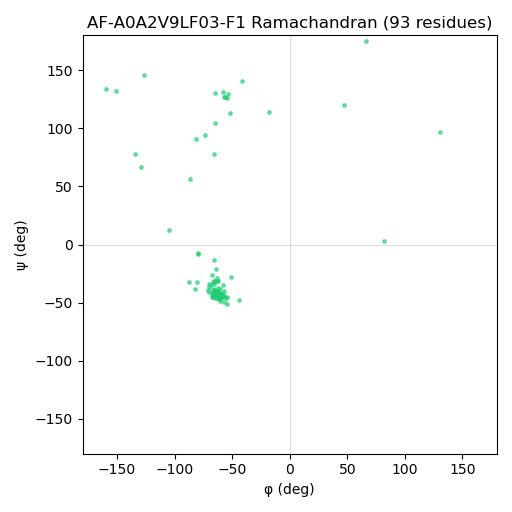7.06 95 PRO A N 1
ATOM 745 C CA . PRO A 1 95 ? -16.473 -3.290 4.921 1.00 77.06 95 PRO A CA 1
ATOM 746 C C . PRO A 1 95 ? -16.327 -1.775 4.787 1.00 77.06 95 PRO A C 1
ATOM 748 O O . PRO A 1 95 ? -16.127 -1.104 5.826 1.00 77.06 95 PRO A O 1
#